Protein AF-A0A536NNI4-F1 (afdb_monomer_lite)

Foldseek 3Di:
DDLVVQLVVLLVVLLVQLLVCVVVVNNLSLLQSLLVLLQRRQDLVSSLVSLLVSLLNSQVVVVVVCCVPPNQQVVLQVVCVVVVNHPCSVPVSVVSSVVSSVSSNNSSNNNNVVVVVVVVVVVVVVVVVVVVVVVVVVPVVVPPD

pLDDT: mean 89.31, std 10.22, range [48.97, 98.0]

Radius of gyration: 24.1 Å; chains: 1; bounding box: 51×25×88 Å

Sequence (145 aa):
MSARRRFALVLVAGILVSLAGMFLGLWWVTFATGVAIGLALPKTWTALVAGAISGLVAWSEPLIEANAQYGLGPTSLSIAAIMGVNGAALIPIALTVVVGVLLGLAGSWLGAAIRGVALDSRRSGSVEKLGDQRLEVKDPVLTQR

Structure (mmCIF, N/CA/C/O backbone):
data_AF-A0A536NNI4-F1
#
_entry.id   AF-A0A536NNI4-F1
#
loop_
_atom_site.group_PDB
_atom_site.id
_atom_site.type_symbol
_atom_site.label_atom_id
_atom_site.label_alt_id
_atom_site.label_comp_id
_atom_site.label_asym_id
_atom_site.label_entity_id
_atom_site.label_seq_id
_atom_site.pdbx_PDB_ins_code
_atom_site.Cartn_x
_atom_site.Cartn_y
_atom_site.Cartn_z
_atom_site.occupancy
_atom_site.B_iso_or_equiv
_atom_site.auth_seq_id
_atom_site.auth_comp_id
_atom_site.auth_asym_id
_atom_site.auth_atom_id
_atom_site.pdbx_PDB_model_num
ATOM 1 N N . MET A 1 1 ? -20.745 -10.049 7.654 1.00 72.50 1 MET A N 1
ATOM 2 C CA . MET A 1 1 ? -19.872 -10.237 6.466 1.00 72.50 1 MET A CA 1
ATOM 3 C C . MET A 1 1 ? -18.630 -11.015 6.893 1.00 72.50 1 MET A C 1
ATOM 5 O O . MET A 1 1 ? -18.104 -10.704 7.953 1.00 72.50 1 MET A O 1
ATOM 9 N N . SER A 1 2 ? -18.179 -12.030 6.147 1.00 88.88 2 SER A N 1
ATOM 10 C CA . SER A 1 2 ? -17.010 -12.834 6.553 1.00 88.88 2 SER A CA 1
ATOM 11 C C . SER A 1 2 ? -15.706 -12.022 6.488 1.00 88.88 2 SER A C 1
ATOM 13 O O . SER A 1 2 ? -15.569 -11.121 5.657 1.00 88.88 2 SER A O 1
ATOM 15 N N . ALA A 1 3 ? -14.732 -12.340 7.349 1.00 87.75 3 ALA A N 1
ATOM 16 C CA . ALA A 1 3 ? -13.456 -11.617 7.416 1.00 87.75 3 ALA A CA 1
ATOM 17 C C . ALA A 1 3 ? -12.692 -11.632 6.078 1.00 87.75 3 ALA A C 1
ATOM 19 O O . ALA A 1 3 ? -12.153 -10.608 5.666 1.00 87.75 3 ALA A O 1
ATOM 20 N N . ARG A 1 4 ? -12.721 -12.766 5.361 1.00 91.69 4 ARG A N 1
ATOM 21 C CA . ARG A 1 4 ? -12.127 -12.904 4.020 1.00 91.69 4 ARG A CA 1
ATOM 22 C C . ARG A 1 4 ? -12.800 -11.992 2.996 1.00 91.69 4 ARG A C 1
ATOM 24 O O . ARG A 1 4 ? -12.113 -11.304 2.252 1.00 91.69 4 ARG A O 1
ATOM 31 N N . ARG A 1 5 ? -14.138 -11.928 2.998 1.00 93.44 5 ARG A N 1
ATOM 32 C CA . ARG A 1 5 ? -14.890 -11.051 2.089 1.00 93.44 5 ARG A CA 1
ATOM 33 C C . ARG A 1 5 ? -14.601 -9.5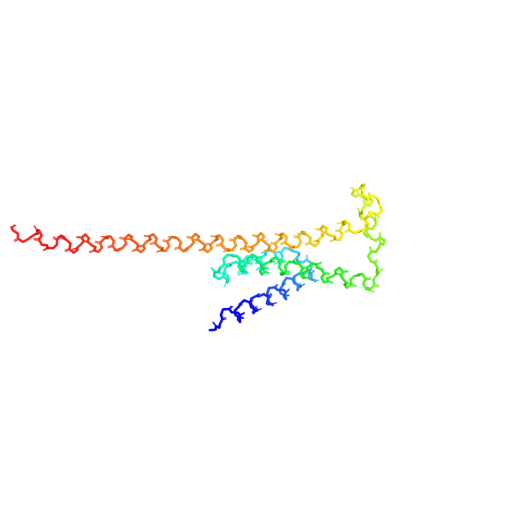77 2.370 1.00 93.44 5 ARG A C 1
ATOM 35 O O . ARG A 1 5 ? -14.453 -8.806 1.434 1.00 93.44 5 ARG A O 1
ATOM 42 N N . ARG A 1 6 ? -14.474 -9.186 3.645 1.00 93.00 6 ARG A N 1
ATOM 43 C CA . ARG A 1 6 ? -14.088 -7.814 4.023 1.00 93.00 6 ARG A CA 1
ATOM 44 C C . ARG A 1 6 ? -12.687 -7.467 3.545 1.00 93.00 6 ARG A C 1
ATOM 46 O O . ARG A 1 6 ? -12.511 -6.402 2.972 1.00 93.00 6 ARG A O 1
ATOM 53 N N . PHE A 1 7 ? -11.728 -8.365 3.754 1.00 94.06 7 PHE A N 1
ATOM 54 C CA . PHE A 1 7 ? -10.369 -8.187 3.257 1.00 94.06 7 PHE A CA 1
ATOM 55 C C . PHE A 1 7 ? -10.347 -7.988 1.739 1.00 94.06 7 PHE A C 1
ATOM 57 O O . PHE A 1 7 ? -9.815 -6.987 1.276 1.00 94.06 7 PHE A O 1
ATOM 64 N N . ALA A 1 8 ? -10.989 -8.885 0.986 1.00 95.69 8 ALA A N 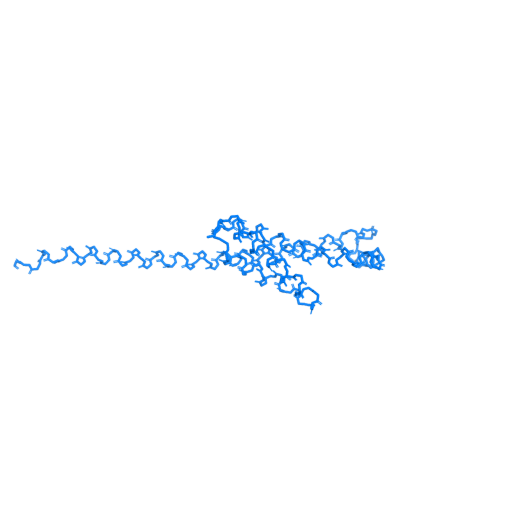1
ATOM 65 C CA . ALA A 1 8 ? -11.035 -8.805 -0.470 1.00 95.69 8 ALA A CA 1
ATOM 66 C C . ALA A 1 8 ? -11.670 -7.495 -0.961 1.00 95.69 8 ALA A C 1
ATOM 68 O O . ALA A 1 8 ? -11.106 -6.832 -1.821 1.00 95.69 8 ALA A O 1
ATOM 69 N N . LEU A 1 9 ? -12.803 -7.086 -0.380 1.00 96.50 9 LEU A N 1
ATOM 70 C CA . LEU A 1 9 ? -13.474 -5.843 -0.770 1.00 96.50 9 LEU A CA 1
ATOM 71 C C . LEU A 1 9 ? -12.624 -4.604 -0.480 1.00 96.50 9 LEU A C 1
ATOM 73 O O . LEU A 1 9 ? -12.521 -3.734 -1.335 1.00 96.50 9 LEU A O 1
ATOM 77 N N . VAL A 1 10 ? -11.997 -4.532 0.698 1.00 96.06 10 VAL A N 1
ATOM 78 C CA . VAL A 1 10 ? -11.120 -3.406 1.053 1.00 96.06 10 VAL A CA 1
ATOM 79 C C . VAL A 1 10 ? -9.882 -3.374 0.160 1.00 96.06 10 VAL A C 1
ATOM 81 O O . VAL A 1 10 ? -9.486 -2.300 -0.277 1.00 96.06 10 VAL A O 1
ATOM 84 N N . LEU A 1 11 ? -9.293 -4.535 -0.141 1.00 96.44 11 LEU A N 1
ATOM 85 C CA . LEU A 1 11 ? -8.138 -4.633 -1.027 1.00 96.44 11 LEU A CA 1
ATOM 86 C C . LEU A 1 11 ? -8.482 -4.172 -2.447 1.00 96.44 11 LEU A C 1
ATOM 88 O O . LEU A 1 11 ? -7.791 -3.313 -2.980 1.00 96.44 11 LEU A O 1
ATOM 92 N N . VAL A 1 12 ? -9.558 -4.700 -3.037 1.00 97.50 12 VAL A N 1
ATOM 93 C CA . VAL A 1 12 ? -9.978 -4.331 -4.398 1.00 97.50 12 VAL A CA 1
ATOM 94 C C . VAL A 1 12 ? -10.347 -2.852 -4.465 1.00 97.50 12 VAL A C 1
ATOM 96 O O . VAL A 1 12 ? -9.860 -2.151 -5.345 1.00 97.50 12 VAL A O 1
ATOM 99 N N . ALA A 1 13 ? -11.142 -2.349 -3.516 1.00 97.12 13 ALA A N 1
ATOM 100 C CA . ALA A 1 13 ? -11.473 -0.927 -3.464 1.00 97.12 13 ALA A CA 1
ATOM 101 C C . ALA A 1 13 ? -10.213 -0.061 -3.323 1.00 97.12 13 ALA A C 1
ATOM 103 O O . ALA A 1 13 ? -10.079 0.943 -4.014 1.00 97.12 13 ALA A O 1
ATOM 104 N N . GLY A 1 14 ? -9.268 -0.476 -2.476 1.00 95.44 14 GLY A N 1
ATOM 105 C CA . GLY A 1 14 ? -7.997 0.215 -2.311 1.00 95.44 14 GLY A CA 1
ATOM 106 C C . GLY A 1 14 ? -7.165 0.246 -3.593 1.00 95.44 14 GLY A C 1
ATOM 107 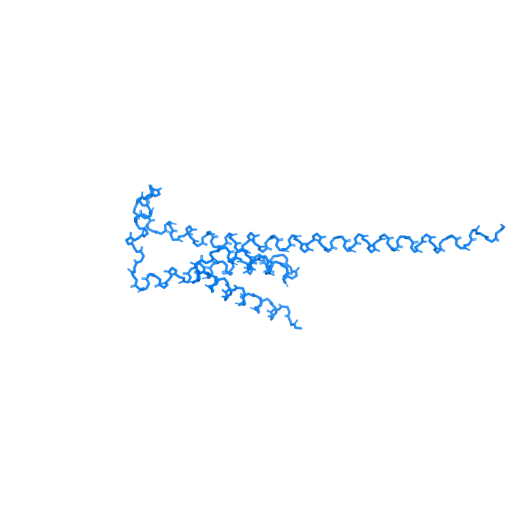O O . GLY A 1 14 ? -6.664 1.298 -3.963 1.00 95.44 14 GLY A O 1
ATOM 108 N N . ILE A 1 15 ? -7.054 -0.878 -4.303 1.00 96.75 15 ILE A N 1
ATOM 109 C CA . ILE A 1 15 ? -6.352 -0.938 -5.593 1.00 96.75 15 ILE A CA 1
ATOM 110 C C . ILE A 1 15 ? -6.996 0.028 -6.593 1.00 96.75 15 ILE A C 1
ATOM 112 O O . ILE A 1 15 ? -6.293 0.828 -7.202 1.00 96.75 15 ILE A O 1
ATOM 116 N N . LEU A 1 16 ? -8.325 -0.005 -6.726 1.00 97.06 16 LEU A N 1
ATOM 117 C CA . LEU A 1 16 ? -9.051 0.836 -7.681 1.00 97.06 16 LEU A CA 1
ATOM 118 C C . LEU A 1 16 ? -8.891 2.332 -7.383 1.00 97.06 16 LEU A C 1
ATOM 120 O O . LEU A 1 16 ? -8.661 3.113 -8.302 1.00 97.06 16 LEU A O 1
ATOM 124 N N . VAL A 1 17 ? -8.977 2.733 -6.111 1.00 97.06 17 VAL A N 1
ATOM 125 C CA . VAL A 1 17 ? -8.798 4.138 -5.710 1.00 97.06 17 VAL A CA 1
ATOM 126 C C . VAL A 1 17 ? -7.357 4.594 -5.941 1.00 97.06 17 VAL A C 1
ATOM 128 O O . VAL A 1 17 ? -7.149 5.675 -6.492 1.00 97.06 17 VAL A O 1
ATOM 131 N N . SER A 1 18 ? -6.363 3.776 -5.577 1.00 94.62 18 SER A N 1
ATOM 132 C CA . SER A 1 18 ? -4.950 4.089 -5.820 1.00 94.62 18 SER A CA 1
ATOM 133 C C . SER A 1 18 ? -4.642 4.209 -7.316 1.00 94.62 18 SER A C 1
ATOM 135 O O . SER A 1 18 ? -3.993 5.170 -7.721 1.00 94.62 18 SER A O 1
ATOM 137 N N . LEU A 1 19 ? -5.144 3.282 -8.141 1.00 94.50 19 LEU A N 1
ATOM 138 C CA . LEU A 1 19 ? -5.001 3.324 -9.600 1.00 94.50 19 LEU A CA 1
ATOM 139 C C . LEU A 1 19 ? -5.627 4.590 -10.185 1.00 94.50 19 LEU A C 1
ATOM 141 O O . LEU A 1 19 ? -4.961 5.318 -10.915 1.00 94.50 19 LEU A O 1
ATOM 145 N N . ALA A 1 20 ? -6.879 4.889 -9.828 1.00 94.69 20 ALA A N 1
ATOM 146 C CA . ALA A 1 20 ? -7.560 6.095 -10.292 1.00 94.69 20 ALA A CA 1
ATOM 147 C C . ALA A 1 20 ? -6.780 7.363 -9.909 1.00 94.69 20 ALA A C 1
ATOM 149 O O . ALA A 1 20 ? -6.597 8.249 -10.739 1.00 94.69 20 ALA A O 1
ATOM 150 N N . GLY A 1 21 ? -6.262 7.428 -8.678 1.00 93.44 21 GLY A N 1
ATOM 151 C CA . GLY A 1 21 ? -5.390 8.515 -8.241 1.00 93.44 21 GLY A CA 1
ATOM 152 C C . GLY A 1 21 ? -4.135 8.649 -9.104 1.00 93.44 21 GLY A C 1
ATOM 153 O O . GLY A 1 21 ? -3.782 9.760 -9.491 1.00 93.44 21 GLY A O 1
ATOM 154 N N . MET A 1 22 ? -3.501 7.532 -9.466 1.00 92.31 22 MET A N 1
ATOM 155 C CA . MET A 1 22 ? -2.297 7.525 -10.298 1.00 92.31 22 MET A CA 1
ATOM 156 C C . MET A 1 22 ? -2.560 8.064 -11.712 1.00 92.31 22 MET A C 1
ATOM 158 O O . MET A 1 22 ? -1.817 8.927 -12.177 1.00 92.31 22 MET A O 1
ATOM 162 N N . PHE A 1 23 ? -3.654 7.646 -12.358 1.00 89.56 23 PHE A N 1
ATOM 163 C CA . PHE A 1 23 ? -4.053 8.162 -13.677 1.00 89.56 23 PHE A CA 1
ATOM 164 C C . PHE A 1 23 ? -4.453 9.646 -13.655 1.00 89.56 23 PHE A C 1
ATOM 166 O O . PHE A 1 23 ? -4.319 10.336 -14.662 1.00 89.56 23 PHE A O 1
ATOM 173 N N . LEU A 1 24 ? -4.894 10.163 -12.506 1.00 92.19 24 LEU A N 1
ATOM 174 C CA . LEU A 1 24 ? -5.167 11.590 -12.296 1.00 92.19 24 LEU A CA 1
ATOM 175 C C . LEU A 1 24 ? -3.912 12.402 -11.916 1.00 92.19 24 LEU A C 1
ATOM 177 O O . LEU A 1 24 ? -4.014 13.600 -11.662 1.00 92.19 24 LEU A O 1
ATOM 181 N N . GLY A 1 25 ? -2.734 11.772 -11.830 1.00 90.25 25 GLY A N 1
ATOM 182 C CA . GLY A 1 25 ? -1.486 12.411 -11.390 1.00 90.25 25 GLY A CA 1
ATOM 183 C C . GLY A 1 25 ? -1.395 12.648 -9.875 1.00 90.25 25 GLY A C 1
ATOM 184 O O . GLY A 1 25 ? -0.453 13.272 -9.385 1.00 90.25 25 GLY A O 1
ATOM 185 N N . LEU A 1 26 ? -2.351 12.132 -9.100 1.00 94.31 26 LEU A N 1
ATOM 186 C CA . LEU A 1 26 ? -2.423 12.255 -7.645 1.00 94.31 26 LEU A CA 1
ATOM 187 C C . LEU A 1 26 ? -1.681 11.096 -6.964 1.00 94.31 26 LEU A C 1
ATOM 189 O O . LEU A 1 26 ? -2.271 10.260 -6.280 1.00 94.31 26 LEU A O 1
ATOM 193 N N . TRP A 1 27 ? -0.360 11.057 -7.119 1.00 91.50 27 TRP A N 1
ATOM 194 C CA . TRP A 1 27 ? 0.503 9.992 -6.584 1.00 91.50 27 TRP A CA 1
ATOM 195 C C . TRP A 1 27 ? 0.335 9.742 -5.067 1.00 91.50 27 TRP A C 1
ATOM 197 O O . TRP A 1 27 ? 0.404 8.599 -4.603 1.00 91.50 27 TRP A O 1
ATOM 207 N N . TRP A 1 28 ? 0.028 10.790 -4.291 1.00 93.94 28 TRP A N 1
ATOM 208 C CA . TRP A 1 28 ? -0.212 10.721 -2.842 1.00 93.94 28 TRP A CA 1
ATOM 209 C C . TRP A 1 28 ? -1.476 9.930 -2.454 1.00 93.94 28 TRP A C 1
ATOM 211 O O . TRP A 1 28 ? -1.601 9.497 -1.307 1.00 93.94 28 TRP A O 1
ATOM 221 N N . VAL A 1 29 ? -2.406 9.686 -3.385 1.00 95.94 29 VAL A N 1
ATOM 222 C CA . VAL A 1 29 ? -3.652 8.942 -3.118 1.00 95.94 29 VAL A CA 1
ATOM 223 C C . VAL A 1 29 ? -3.366 7.516 -2.655 1.00 95.94 29 VAL A C 1
ATOM 225 O O . VAL A 1 29 ? -4.105 6.988 -1.825 1.00 95.94 29 VAL A O 1
ATOM 228 N N . THR A 1 30 ? -2.259 6.913 -3.092 1.00 95.38 30 THR A N 1
ATOM 229 C CA . THR A 1 30 ? -1.827 5.584 -2.621 1.00 95.38 30 THR A CA 1
ATOM 230 C C . THR A 1 30 ? -1.610 5.573 -1.103 1.00 95.38 30 THR A C 1
ATOM 232 O O . THR A 1 30 ? -2.025 4.642 -0.412 1.00 95.38 30 THR A O 1
ATOM 235 N N . PHE A 1 31 ? -1.025 6.644 -0.558 1.00 97.00 31 PHE A N 1
ATOM 236 C CA . PHE A 1 31 ? -0.827 6.802 0.881 1.00 97.00 31 PHE A CA 1
ATOM 237 C C . PHE A 1 31 ? -2.159 6.989 1.616 1.00 97.00 31 PHE A C 1
ATOM 239 O O . PHE A 1 31 ? -2.437 6.266 2.573 1.00 97.00 31 PHE A O 1
ATOM 246 N N . ALA A 1 32 ? -3.013 7.907 1.147 1.00 97.44 32 ALA A N 1
ATOM 247 C CA . ALA A 1 32 ? -4.331 8.153 1.744 1.00 97.44 32 ALA A CA 1
ATOM 248 C C . ALA A 1 32 ? -5.209 6.889 1.742 1.00 97.44 32 ALA A C 1
ATOM 250 O O . ALA A 1 32 ? -5.876 6.566 2.728 1.00 97.44 32 ALA A O 1
ATOM 251 N N . THR A 1 33 ? -5.138 6.119 0.660 1.00 96.81 33 THR A N 1
ATOM 252 C CA . THR A 1 33 ? -5.801 4.822 0.537 1.00 96.81 33 THR A CA 1
ATOM 253 C C . THR A 1 33 ? -5.223 3.809 1.519 1.00 96.81 33 THR A C 1
ATOM 255 O O . THR A 1 33 ? -5.980 3.110 2.191 1.00 96.81 33 THR A O 1
ATOM 258 N N . GLY A 1 34 ? -3.897 3.776 1.684 1.00 96.62 34 GLY A N 1
ATOM 259 C CA . GLY A 1 34 ? -3.237 3.026 2.749 1.00 96.62 34 GLY A CA 1
ATOM 260 C C . GLY A 1 34 ? -3.830 3.351 4.123 1.00 96.62 34 GLY A C 1
ATOM 261 O O . GLY A 1 34 ? -4.243 2.436 4.832 1.00 96.62 34 GLY A O 1
ATOM 262 N N . VAL A 1 35 ? -3.962 4.634 4.479 1.00 97.94 35 VAL A N 1
ATOM 263 C CA . VAL A 1 35 ? -4.571 5.069 5.755 1.00 97.94 35 VAL A CA 1
ATOM 264 C C . VAL A 1 35 ? -5.987 4.518 5.912 1.00 97.94 35 VAL A C 1
ATOM 266 O O . VAL A 1 35 ? -6.309 3.932 6.951 1.00 97.94 35 VAL A O 1
ATOM 269 N N . ALA A 1 36 ? -6.815 4.626 4.872 1.00 97.62 36 ALA A N 1
ATOM 270 C CA . ALA A 1 36 ? -8.172 4.088 4.884 1.00 97.62 36 ALA A CA 1
ATOM 271 C C . ALA A 1 36 ? -8.192 2.560 5.096 1.00 97.62 36 ALA A C 1
ATOM 273 O O . ALA A 1 36 ? -8.971 2.062 5.913 1.00 97.62 36 ALA A O 1
ATOM 274 N N . ILE A 1 37 ? -7.298 1.813 4.437 1.00 96.94 37 ILE A N 1
ATOM 275 C CA . ILE A 1 37 ? -7.121 0.362 4.633 1.00 96.94 37 ILE A CA 1
ATOM 276 C C . ILE A 1 37 ? -6.726 0.054 6.090 1.00 96.94 37 ILE A C 1
ATOM 278 O O . ILE A 1 37 ? -7.309 -0.841 6.714 1.00 96.94 37 ILE A O 1
ATOM 282 N N . GLY A 1 38 ? -5.776 0.817 6.641 1.00 95.00 38 GLY A N 1
ATOM 283 C CA . GLY A 1 38 ? -5.307 0.742 8.030 1.00 95.00 38 GLY A CA 1
ATOM 284 C C . GLY A 1 38 ? -6.440 0.841 9.048 1.00 95.00 38 GLY A C 1
ATOM 285 O O . GLY A 1 38 ? -6.563 0.007 9.950 1.00 95.00 38 GLY A O 1
ATOM 286 N N . LEU A 1 39 ? -7.325 1.818 8.849 1.00 96.50 39 LEU A N 1
ATOM 287 C CA . LEU A 1 39 ? -8.509 2.023 9.680 1.00 96.50 39 LEU A CA 1
ATOM 288 C C . LEU A 1 39 ? -9.536 0.894 9.490 1.00 96.50 39 LEU A C 1
ATOM 290 O O . LEU A 1 39 ? -10.085 0.375 10.469 1.00 96.50 39 LEU A O 1
ATOM 294 N N . ALA A 1 40 ? -9.762 0.469 8.244 1.00 95.62 40 ALA A N 1
ATOM 295 C CA . ALA A 1 40 ? -10.830 -0.454 7.873 1.00 95.62 40 ALA A CA 1
ATOM 296 C C . ALA A 1 40 ? -10.580 -1.924 8.253 1.00 95.62 40 ALA A C 1
ATOM 298 O O . ALA A 1 40 ? -11.555 -2.654 8.461 1.00 95.62 40 ALA A O 1
ATOM 299 N N . LEU A 1 41 ? -9.328 -2.396 8.328 1.00 94.50 41 LEU A N 1
ATOM 300 C CA . LEU A 1 41 ? -9.013 -3.817 8.558 1.00 94.50 41 LEU A CA 1
ATOM 301 C C . LEU A 1 41 ? -8.541 -4.114 9.985 1.00 94.50 41 LEU A C 1
ATOM 303 O O . LEU A 1 41 ? -7.458 -3.668 10.354 1.00 94.50 41 LEU A O 1
ATOM 307 N N . PRO A 1 42 ? -9.270 -4.930 10.773 1.00 89.56 42 PRO A N 1
ATOM 308 C CA . PRO A 1 42 ? -9.104 -5.023 12.228 1.00 89.56 42 PRO A CA 1
ATOM 309 C C . PRO A 1 42 ? -7.740 -5.550 12.687 1.00 89.56 42 PRO A C 1
ATOM 311 O O . PRO A 1 42 ? -7.298 -5.216 13.780 1.00 89.56 42 PRO A O 1
ATOM 314 N N . LYS A 1 43 ? -7.061 -6.363 11.870 1.00 92.50 43 LYS A N 1
ATOM 315 C CA . LYS A 1 43 ? -5.719 -6.870 12.175 1.00 92.50 43 LYS A CA 1
ATOM 316 C C . LYS A 1 43 ? -4.670 -6.026 11.455 1.00 92.50 43 LYS A C 1
ATOM 318 O O . LYS A 1 43 ? -4.691 -5.955 10.226 1.00 92.50 43 LYS A O 1
ATOM 323 N N . THR A 1 44 ? -3.722 -5.465 12.207 1.00 92.31 44 THR A N 1
ATOM 324 C CA . THR A 1 44 ? -2.630 -4.627 11.678 1.00 92.31 44 THR A CA 1
ATOM 325 C C . THR A 1 44 ? -1.867 -5.327 10.559 1.00 92.31 44 THR A C 1
ATOM 327 O O . THR A 1 44 ? -1.722 -4.762 9.484 1.00 92.31 44 THR A O 1
ATOM 330 N N . TRP A 1 45 ? -1.492 -6.596 10.749 1.00 93.75 45 TRP A N 1
ATOM 331 C CA . TRP A 1 45 ? -0.799 -7.373 9.716 1.00 93.75 45 TRP A CA 1
ATOM 332 C C . TRP A 1 45 ? -1.572 -7.439 8.391 1.00 93.75 45 TRP A C 1
ATOM 334 O O . TRP A 1 45 ? -1.018 -7.167 7.333 1.00 93.75 45 TRP A O 1
ATOM 344 N N . THR A 1 46 ? -2.879 -7.730 8.433 1.00 94.56 46 THR A N 1
ATOM 345 C CA . THR A 1 46 ? -3.693 -7.776 7.205 1.00 94.56 46 THR A CA 1
ATOM 346 C C . THR A 1 46 ? -3.833 -6.407 6.548 1.00 94.56 46 THR A C 1
ATOM 348 O O . THR A 1 46 ? -3.920 -6.334 5.329 1.00 94.56 46 THR A O 1
ATOM 351 N N . ALA A 1 47 ? -3.836 -5.331 7.339 1.00 94.62 47 ALA A N 1
ATOM 352 C CA . ALA A 1 47 ? -3.884 -3.976 6.813 1.00 94.62 47 ALA A CA 1
ATOM 353 C C . ALA A 1 47 ? -2.586 -3.602 6.091 1.00 94.62 47 ALA A C 1
ATOM 355 O O . ALA A 1 47 ? -2.651 -3.091 4.978 1.00 94.62 47 ALA A O 1
ATOM 356 N N . LEU A 1 48 ? -1.433 -3.933 6.683 1.00 96.38 48 LEU A N 1
ATOM 357 C CA . LEU A 1 48 ? -0.119 -3.729 6.071 1.00 96.38 48 LEU A CA 1
ATOM 358 C C . LEU A 1 48 ? 0.014 -4.505 4.759 1.00 96.38 48 LEU A C 1
ATOM 360 O O . LEU A 1 48 ? 0.391 -3.931 3.744 1.00 96.38 48 LEU A O 1
ATOM 364 N N . VAL A 1 49 ? -0.364 -5.788 4.755 1.00 96.88 49 VAL A N 1
ATOM 365 C CA . VAL A 1 49 ? -0.337 -6.620 3.540 1.00 96.88 49 VAL A CA 1
ATOM 366 C C . VAL A 1 49 ? -1.248 -6.039 2.457 1.00 96.88 49 VAL A C 1
ATOM 368 O O . VAL A 1 49 ? -0.835 -5.926 1.308 1.00 96.88 49 VAL A O 1
ATOM 371 N N . ALA A 1 50 ? -2.470 -5.625 2.806 1.00 96.12 50 ALA A N 1
ATOM 372 C CA . ALA A 1 50 ? -3.382 -5.022 1.838 1.00 96.12 50 ALA A CA 1
ATOM 373 C C . ALA A 1 50 ? -2.865 -3.675 1.301 1.00 96.12 50 ALA A C 1
ATOM 375 O O . ALA A 1 50 ? -2.971 -3.420 0.104 1.00 96.12 50 ALA A O 1
ATOM 376 N N . GLY A 1 51 ? -2.277 -2.838 2.161 1.00 95.69 51 GLY A N 1
ATOM 377 C CA . GLY A 1 51 ? -1.646 -1.580 1.761 1.00 95.69 51 GLY A CA 1
ATOM 378 C C . GLY A 1 51 ? -0.457 -1.800 0.824 1.00 95.69 51 GLY A C 1
ATOM 379 O O . GLY A 1 51 ? -0.373 -1.143 -0.210 1.00 95.69 51 GLY A O 1
ATOM 380 N N . ALA A 1 52 ? 0.409 -2.769 1.134 1.00 97.38 52 ALA A N 1
ATOM 381 C CA . ALA A 1 52 ? 1.550 -3.140 0.299 1.00 97.38 52 ALA A CA 1
ATOM 382 C C . ALA A 1 52 ? 1.118 -3.637 -1.087 1.00 97.38 52 ALA A C 1
ATOM 384 O O . ALA A 1 52 ? 1.651 -3.175 -2.089 1.00 97.38 52 ALA A O 1
ATOM 385 N N . ILE A 1 53 ? 0.130 -4.541 -1.152 1.00 97.62 53 ILE A N 1
ATOM 386 C CA . ILE A 1 53 ? -0.397 -5.058 -2.425 1.00 97.62 53 ILE A CA 1
ATOM 387 C C . ILE A 1 53 ? -1.060 -3.935 -3.228 1.00 97.62 53 ILE A C 1
ATOM 389 O O . ILE A 1 53 ? -0.845 -3.846 -4.432 1.00 97.62 53 ILE A O 1
ATOM 393 N N . SER A 1 54 ? -1.832 -3.059 -2.575 1.00 96.44 54 SER A N 1
ATOM 394 C CA . SER A 1 54 ? -2.445 -1.902 -3.238 1.00 96.44 54 SER A CA 1
ATOM 395 C C . SER A 1 54 ? -1.392 -0.992 -3.873 1.00 96.44 54 SER A C 1
ATOM 397 O O . SER A 1 54 ? -1.497 -0.668 -5.053 1.00 96.44 54 SER A O 1
ATOM 399 N N . GLY A 1 55 ? -0.337 -0.651 -3.123 1.00 95.69 55 GLY A N 1
ATOM 400 C CA . GLY A 1 55 ? 0.783 0.143 -3.627 1.00 95.69 55 GLY A CA 1
ATOM 401 C C . GLY A 1 55 ? 1.557 -0.547 -4.750 1.00 95.69 55 GLY A C 1
ATOM 402 O O . GLY A 1 55 ? 1.868 0.094 -5.747 1.00 95.69 55 GLY A O 1
ATOM 403 N N . LEU A 1 56 ? 1.804 -1.856 -4.624 1.00 97.25 56 LEU A N 1
ATOM 404 C CA . LEU A 1 56 ? 2.466 -2.662 -5.651 1.00 97.25 56 LEU A CA 1
ATOM 405 C C . LEU A 1 56 ? 1.705 -2.597 -6.976 1.00 97.25 56 LEU A C 1
ATOM 407 O O . LEU A 1 56 ? 2.276 -2.197 -7.984 1.00 97.25 56 LEU A O 1
ATOM 411 N N . VAL A 1 57 ? 0.419 -2.956 -6.953 1.00 96.62 57 VAL A N 1
ATOM 412 C CA . VAL A 1 57 ? -0.416 -3.049 -8.157 1.00 96.62 57 VAL A CA 1
ATOM 413 C C . VAL A 1 57 ? -0.614 -1.676 -8.791 1.00 96.62 57 VAL A C 1
ATOM 415 O O . VAL A 1 57 ? -0.434 -1.521 -9.996 1.00 96.62 57 VAL A O 1
ATOM 418 N N . ALA A 1 58 ? -0.940 -0.662 -7.985 1.00 95.00 58 ALA A N 1
ATOM 419 C CA . ALA A 1 58 ? -1.226 0.672 -8.500 1.00 95.00 58 ALA A CA 1
ATOM 420 C C . ALA A 1 58 ? -0.015 1.345 -9.159 1.00 95.00 58 ALA A C 1
ATOM 422 O O . ALA A 1 58 ? -0.191 2.150 -10.070 1.00 95.00 58 ALA A O 1
ATOM 423 N N . TRP A 1 59 ? 1.203 1.016 -8.717 1.00 95.44 59 TRP A N 1
ATOM 424 C CA . TRP A 1 59 ? 2.432 1.580 -9.277 1.00 95.44 59 TRP A CA 1
ATOM 425 C C . TRP A 1 59 ? 3.062 0.699 -10.357 1.00 95.44 59 TRP A C 1
ATOM 427 O O . TRP A 1 59 ? 3.797 1.222 -11.190 1.00 95.44 59 TRP A O 1
ATOM 437 N N . SER A 1 6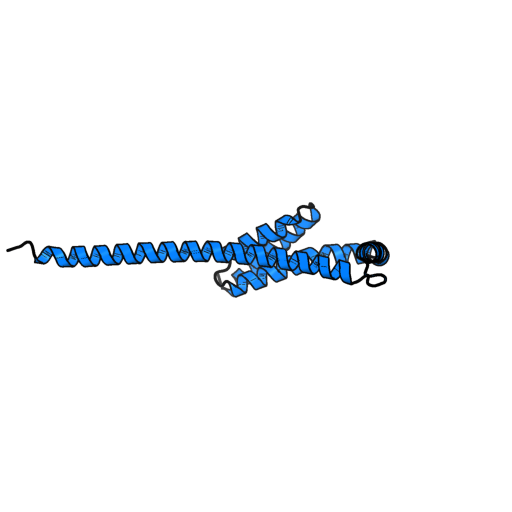0 ? 2.772 -0.607 -10.394 1.00 94.62 60 SER A N 1
ATOM 438 C CA . SER A 1 60 ? 3.221 -1.479 -11.484 1.00 94.62 60 SER A CA 1
ATOM 439 C C . SER A 1 60 ? 2.381 -1.324 -12.747 1.00 94.62 60 SER A C 1
ATOM 441 O O . SER A 1 60 ? 2.937 -1.363 -13.839 1.00 94.62 60 SER A O 1
ATOM 443 N N . GLU A 1 61 ? 1.064 -1.140 -12.620 1.00 93.38 61 GLU A N 1
ATOM 444 C CA . GLU A 1 61 ? 0.152 -1.139 -13.774 1.00 93.38 61 GLU A CA 1
ATOM 445 C C . GLU A 1 61 ? 0.506 -0.068 -14.823 1.00 93.38 61 GLU A C 1
ATOM 447 O O . GLU A 1 61 ? 0.709 -0.433 -15.983 1.00 93.38 61 GLU A O 1
ATOM 452 N N . PRO A 1 62 ? 0.718 1.216 -14.461 1.00 88.94 62 PRO A N 1
ATOM 453 C CA . PRO A 1 62 ? 1.061 2.236 -15.452 1.00 88.94 62 PRO A CA 1
ATOM 454 C C . PRO A 1 62 ? 2.432 1.996 -16.095 1.00 88.94 62 PRO A C 1
ATOM 456 O O . PRO A 1 62 ? 2.661 2.392 -17.234 1.00 88.94 62 PRO A O 1
ATOM 459 N N . LEU A 1 63 ? 3.357 1.335 -15.386 1.00 89.81 63 LEU A N 1
ATOM 460 C CA . LEU A 1 63 ? 4.662 0.958 -15.934 1.00 89.81 63 LEU A CA 1
ATOM 461 C C . LEU A 1 63 ? 4.522 -0.167 -16.964 1.00 89.81 63 LEU A C 1
ATOM 463 O O . LEU A 1 63 ? 5.171 -0.125 -18.007 1.00 89.81 63 LEU A O 1
ATOM 467 N N . ILE A 1 64 ? 3.668 -1.159 -16.699 1.00 91.38 64 ILE A N 1
ATOM 468 C CA . ILE A 1 64 ? 3.376 -2.241 -17.648 1.00 91.38 64 ILE A CA 1
ATOM 469 C C . ILE A 1 64 ? 2.733 -1.659 -18.910 1.00 91.38 64 ILE A C 1
ATOM 471 O O . ILE A 1 64 ? 3.179 -1.965 -20.017 1.00 91.38 64 ILE A O 1
ATOM 475 N N . GLU A 1 65 ? 1.747 -0.777 -18.745 1.00 89.00 65 GLU A N 1
ATOM 476 C CA . GLU A 1 65 ? 1.074 -0.102 -19.854 1.00 89.00 65 GLU A CA 1
ATOM 477 C C . GLU A 1 65 ? 2.049 0.756 -20.674 1.00 89.00 65 GLU A C 1
ATOM 479 O O . GLU A 1 65 ? 2.147 0.596 -21.892 1.00 89.00 65 GLU A O 1
ATOM 484 N N . ALA A 1 66 ? 2.840 1.610 -20.017 1.00 86.75 66 ALA A N 1
ATOM 485 C CA . ALA A 1 66 ? 3.832 2.445 -20.690 1.00 86.75 66 ALA A CA 1
ATOM 486 C C . ALA A 1 66 ? 4.906 1.613 -21.408 1.00 86.75 66 ALA A C 1
ATOM 488 O O . ALA A 1 66 ? 5.358 1.985 -22.493 1.00 86.75 66 ALA A O 1
ATOM 489 N N . ASN A 1 67 ? 5.297 0.464 -20.848 1.00 89.00 67 ASN A N 1
ATOM 490 C CA . ASN A 1 67 ? 6.226 -0.446 -21.506 1.00 89.00 67 ASN A CA 1
ATOM 491 C C . ASN A 1 67 ? 5.627 -1.079 -22.762 1.00 89.00 67 ASN A C 1
ATOM 493 O O . ASN A 1 67 ? 6.328 -1.200 -23.763 1.00 89.00 67 ASN A O 1
ATOM 497 N N . ALA A 1 68 ? 4.350 -1.460 -22.717 1.00 89.12 68 ALA A N 1
ATOM 498 C CA . ALA A 1 68 ? 3.652 -2.037 -23.859 1.00 89.12 68 ALA A CA 1
ATOM 499 C C . ALA A 1 68 ? 3.421 -1.016 -24.986 1.00 89.12 68 ALA A C 1
ATOM 501 O O . ALA A 1 68 ? 3.504 -1.379 -26.157 1.00 89.12 68 ALA A O 1
ATOM 502 N N . GLN A 1 69 ? 3.148 0.248 -24.645 1.00 87.75 69 GLN A N 1
ATOM 503 C CA . GLN A 1 69 ? 2.845 1.300 -25.622 1.00 87.75 69 GLN A CA 1
ATOM 504 C C . GLN A 1 69 ? 4.097 1.953 -26.219 1.00 87.75 69 GLN A C 1
ATOM 506 O O . GLN A 1 69 ? 4.160 2.165 -27.428 1.00 87.75 69 GLN A O 1
ATOM 511 N N . TYR A 1 70 ? 5.087 2.283 -25.385 1.00 83.19 70 TYR A N 1
ATOM 512 C CA . TYR A 1 70 ? 6.207 3.150 -25.778 1.00 83.19 70 TYR A CA 1
ATOM 513 C C . TYR A 1 70 ? 7.580 2.492 -25.627 1.00 83.19 70 TYR A C 1
ATOM 515 O O . TYR A 1 70 ? 8.559 2.995 -26.175 1.00 83.19 70 TYR A O 1
ATOM 523 N N . GLY A 1 71 ? 7.663 1.374 -24.900 1.00 81.81 71 GLY A N 1
ATOM 524 C CA . GLY A 1 71 ? 8.924 0.762 -24.493 1.00 81.81 71 GLY A CA 1
ATOM 525 C C . GLY A 1 71 ? 9.646 1.613 -23.445 1.00 81.81 71 GLY A C 1
ATOM 526 O O . GLY A 1 71 ? 10.173 2.683 -23.734 1.00 81.81 71 GLY A O 1
ATOM 527 N N . LEU A 1 72 ? 9.748 1.121 -22.207 1.00 79.69 72 LEU A N 1
ATOM 528 C CA . LEU A 1 72 ? 10.386 1.881 -21.120 1.00 79.69 72 LEU A CA 1
ATOM 529 C C . LEU A 1 72 ? 11.918 1.962 -21.234 1.00 79.69 72 LEU A C 1
ATOM 531 O O . LEU A 1 72 ? 12.548 2.701 -20.475 1.00 79.69 72 LEU A O 1
ATOM 535 N N . GLY A 1 73 ? 12.534 1.199 -22.142 1.00 81.00 73 GLY A N 1
ATOM 536 C CA . GLY A 1 73 ? 13.988 1.034 -22.247 1.00 81.00 73 GLY A CA 1
ATOM 537 C C . GLY A 1 73 ? 14.762 2.355 -22.345 1.00 81.00 73 GLY A C 1
ATOM 538 O O . GLY A 1 73 ? 15.601 2.608 -21.483 1.00 81.00 73 GLY A O 1
ATOM 539 N N . PRO A 1 74 ? 14.478 3.234 -23.322 1.00 84.12 74 PRO A N 1
ATOM 540 C CA . PRO A 1 74 ? 15.203 4.496 -23.468 1.00 84.12 74 PRO A CA 1
ATOM 541 C C . PRO A 1 74 ? 15.031 5.424 -22.259 1.00 84.12 74 PRO A C 1
ATOM 543 O O . PRO A 1 74 ? 16.019 5.906 -21.711 1.00 84.12 74 PRO A O 1
ATOM 546 N N . THR A 1 75 ? 13.797 5.616 -21.784 1.00 85.81 75 THR A N 1
ATOM 547 C CA . THR A 1 75 ? 13.498 6.493 -20.640 1.00 85.81 75 THR A CA 1
ATOM 548 C C . THR A 1 75 ? 14.160 6.002 -19.357 1.00 85.81 75 THR A C 1
ATOM 550 O O . THR A 1 75 ? 14.785 6.777 -18.635 1.00 85.81 75 THR A O 1
ATOM 553 N N . SER A 1 76 ? 14.063 4.704 -19.073 1.00 84.69 76 SER A N 1
ATOM 554 C CA . SER A 1 76 ? 14.674 4.112 -17.883 1.00 84.69 76 SER A CA 1
ATOM 555 C C . SER A 1 76 ? 16.202 4.112 -17.949 1.00 84.69 76 SER A C 1
ATOM 557 O O . SER A 1 76 ? 16.835 4.372 -16.931 1.00 84.69 76 SER A O 1
ATOM 559 N N . LEU A 1 77 ? 16.810 3.918 -19.125 1.00 87.06 77 LEU A N 1
ATOM 560 C CA . LEU A 1 77 ? 18.256 4.076 -19.314 1.00 87.06 77 LEU A CA 1
ATOM 561 C C . LEU A 1 77 ? 18.711 5.517 -19.081 1.00 87.06 77 LEU A C 1
ATOM 563 O O . LEU A 1 77 ? 19.729 5.724 -18.426 1.00 87.06 77 LEU A O 1
ATOM 567 N N . SER A 1 78 ? 17.956 6.510 -19.559 1.00 88.12 78 SER A N 1
ATOM 568 C CA . SER A 1 78 ? 18.255 7.917 -19.282 1.00 88.12 78 SER A CA 1
ATOM 569 C C . SER A 1 78 ? 18.190 8.224 -17.784 1.00 88.12 78 SER A C 1
ATOM 571 O O . SER A 1 78 ? 19.101 8.853 -17.252 1.00 88.12 78 SER A O 1
ATOM 573 N N . ILE A 1 79 ? 17.164 7.735 -17.078 1.00 89.50 79 ILE A N 1
ATOM 574 C CA . ILE A 1 79 ? 17.056 7.910 -15.621 1.00 89.50 79 ILE A CA 1
ATOM 575 C C . ILE A 1 79 ? 18.198 7.182 -14.900 1.00 89.50 79 ILE A C 1
ATOM 577 O O . ILE A 1 79 ? 18.813 7.747 -14.000 1.00 89.50 79 ILE A O 1
ATOM 581 N N . ALA A 1 80 ? 18.522 5.955 -15.312 1.00 89.44 80 ALA A N 1
ATOM 582 C CA . ALA A 1 80 ? 19.620 5.184 -14.739 1.00 89.44 80 ALA A CA 1
ATOM 583 C C . ALA A 1 80 ? 20.972 5.896 -14.925 1.00 89.44 80 ALA A C 1
ATOM 585 O O . ALA A 1 80 ? 21.779 5.931 -13.997 1.00 89.44 80 ALA A O 1
ATOM 586 N N . ALA A 1 81 ? 21.193 6.531 -16.080 1.00 89.38 81 ALA A N 1
ATOM 587 C CA . ALA A 1 81 ? 22.383 7.337 -16.337 1.00 89.38 81 ALA A CA 1
ATOM 588 C C . ALA A 1 81 ? 22.459 8.573 -15.427 1.00 89.38 81 ALA A C 1
ATOM 590 O O . ALA A 1 81 ? 23.514 8.847 -14.858 1.00 89.38 81 ALA A O 1
ATOM 591 N N . ILE A 1 82 ? 21.338 9.273 -15.216 1.00 91.25 82 ILE A N 1
ATOM 592 C CA . ILE A 1 82 ? 21.255 10.404 -14.272 1.00 91.25 82 ILE A CA 1
ATOM 593 C C . ILE A 1 82 ? 21.546 9.947 -12.835 1.00 91.25 82 ILE A C 1
ATOM 595 O O . ILE A 1 82 ? 22.221 10.648 -12.087 1.00 91.25 82 ILE A O 1
ATOM 599 N N . MET A 1 83 ? 21.080 8.756 -12.452 1.00 88.38 83 MET A N 1
ATOM 600 C CA . MET A 1 83 ? 21.358 8.146 -11.147 1.00 88.38 83 MET A CA 1
ATOM 601 C C . MET A 1 83 ? 22.799 7.616 -11.009 1.00 88.38 83 MET A C 1
ATOM 603 O O . MET A 1 83 ? 23.166 7.133 -9.940 1.00 88.38 83 MET A O 1
ATOM 607 N N . GLY A 1 84 ? 23.616 7.668 -12.069 1.00 90.75 84 GLY A N 1
ATOM 608 C CA . GLY A 1 84 ? 24.988 7.150 -12.082 1.00 90.75 84 GLY A CA 1
ATOM 609 C C . GLY A 1 84 ? 25.098 5.624 -12.196 1.00 90.75 84 GLY A C 1
ATOM 610 O O . GLY A 1 84 ? 26.199 5.081 -12.137 1.00 90.75 84 GLY A O 1
ATOM 611 N N . VAL A 1 85 ? 23.983 4.918 -12.399 1.00 87.19 85 VAL A N 1
ATOM 612 C CA . VAL A 1 85 ? 23.903 3.456 -12.563 1.00 87.19 85 VAL A CA 1
ATOM 613 C C . VAL A 1 85 ? 23.718 3.094 -14.039 1.00 87.19 85 VAL A C 1
ATOM 615 O O . VAL A 1 85 ? 22.709 2.527 -14.460 1.00 87.19 85 VAL A O 1
ATOM 618 N N . ASN A 1 86 ? 24.713 3.459 -14.849 1.00 81.38 86 ASN A N 1
ATOM 619 C CA . ASN A 1 86 ? 24.699 3.251 -16.299 1.00 81.38 86 ASN A CA 1
ATOM 620 C C . ASN A 1 86 ? 24.414 1.788 -16.682 1.00 81.38 86 ASN A C 1
ATOM 622 O O . ASN A 1 86 ? 24.965 0.854 -16.104 1.00 81.38 86 ASN A O 1
ATOM 626 N N . GLY A 1 87 ? 23.559 1.596 -17.691 1.00 77.06 87 GLY A N 1
ATOM 627 C CA . GLY A 1 87 ? 23.196 0.276 -18.221 1.00 77.06 87 GLY A CA 1
ATOM 628 C C . GLY A 1 87 ? 22.157 -0.497 -17.399 1.00 77.06 87 GLY A C 1
ATOM 629 O O . GLY A 1 87 ? 21.674 -1.529 -17.859 1.00 77.06 87 GLY A O 1
ATOM 630 N N . ALA A 1 88 ? 21.751 -0.001 -16.226 1.00 85.00 88 ALA A N 1
ATOM 631 C CA . ALA A 1 88 ? 20.822 -0.691 -15.334 1.00 85.00 88 ALA A CA 1
ATOM 632 C C . ALA A 1 88 ? 19.392 -0.115 -15.396 1.00 85.00 88 ALA A C 1
ATOM 634 O O . ALA A 1 88 ? 18.857 0.386 -14.407 1.00 85.00 88 ALA A O 1
ATOM 635 N N . ALA A 1 89 ? 18.744 -0.238 -16.559 1.00 82.62 89 ALA A N 1
ATOM 636 C CA . ALA A 1 89 ? 17.366 0.212 -16.823 1.00 82.62 89 ALA A CA 1
ATOM 637 C C . ALA A 1 89 ? 16.313 -0.291 -15.808 1.00 82.62 89 ALA A C 1
ATOM 639 O O . ALA A 1 89 ? 15.301 0.357 -15.556 1.00 82.62 89 ALA A O 1
ATOM 640 N N . LEU A 1 90 ? 16.556 -1.452 -15.196 1.00 87.88 90 LEU A N 1
ATOM 641 C CA . LEU A 1 90 ? 15.657 -2.059 -14.213 1.00 87.88 90 LEU A CA 1
ATOM 642 C C . LEU A 1 90 ? 15.652 -1.333 -12.861 1.00 87.88 90 LEU A C 1
ATOM 644 O O . LEU A 1 90 ? 14.653 -1.409 -12.149 1.00 87.88 90 LEU A O 1
ATOM 648 N N . ILE A 1 91 ? 16.732 -0.630 -12.499 1.00 90.25 91 ILE A N 1
ATOM 649 C CA . ILE A 1 91 ? 16.852 0.010 -11.180 1.00 90.25 91 ILE A CA 1
ATOM 650 C C . ILE A 1 91 ? 15.800 1.114 -10.994 1.00 90.25 91 ILE A C 1
ATOM 652 O O . ILE A 1 91 ? 15.064 1.042 -10.008 1.00 90.25 91 ILE A O 1
ATOM 656 N N . PRO A 1 92 ? 15.645 2.088 -11.914 1.00 89.75 92 PRO A N 1
ATOM 657 C CA . PRO A 1 92 ? 14.602 3.105 -11.790 1.00 89.75 92 PRO A CA 1
ATOM 658 C C . PRO A 1 92 ? 13.195 2.513 -11.687 1.00 89.75 92 PRO A C 1
ATOM 660 O O . PRO A 1 92 ? 12.420 2.930 -10.833 1.00 89.75 92 PRO A O 1
ATOM 663 N N . ILE A 1 93 ? 12.890 1.497 -12.502 1.00 91.38 93 ILE A N 1
ATOM 664 C CA . ILE A 1 93 ? 11.585 0.819 -12.511 1.00 91.38 93 ILE A CA 1
ATOM 665 C C . ILE A 1 93 ? 11.320 0.165 -11.150 1.00 91.38 93 ILE A C 1
ATOM 667 O O . ILE A 1 93 ? 10.266 0.374 -10.547 1.00 91.38 93 ILE A O 1
ATOM 671 N N . ALA A 1 94 ? 12.292 -0.594 -10.637 1.00 93.06 94 ALA A N 1
ATOM 672 C CA . ALA A 1 94 ? 12.183 -1.248 -9.340 1.00 93.06 94 ALA A CA 1
ATOM 673 C C . ALA A 1 94 ? 12.005 -0.227 -8.207 1.00 93.06 94 ALA A C 1
ATOM 675 O O . ALA A 1 94 ? 11.149 -0.416 -7.345 1.00 93.06 94 ALA A O 1
ATOM 676 N N . LEU A 1 95 ? 12.756 0.878 -8.228 1.00 93.81 95 LEU A N 1
ATOM 677 C CA . LEU A 1 95 ? 12.624 1.949 -7.241 1.00 93.81 95 LEU A CA 1
ATOM 678 C C . LEU A 1 95 ? 11.237 2.597 -7.278 1.00 93.81 95 LEU A C 1
ATOM 680 O O . LEU A 1 95 ? 10.654 2.815 -6.220 1.00 93.81 95 LEU A O 1
ATOM 684 N N . THR A 1 96 ? 10.673 2.847 -8.461 1.00 94.00 96 THR A N 1
ATOM 685 C CA . THR A 1 96 ? 9.307 3.377 -8.598 1.00 94.00 96 THR A CA 1
ATOM 686 C C . THR A 1 96 ? 8.279 2.452 -7.948 1.00 94.00 96 THR A C 1
ATOM 688 O O . THR A 1 96 ? 7.433 2.909 -7.180 1.00 94.00 96 THR A O 1
ATOM 691 N N . VAL A 1 97 ? 8.386 1.142 -8.180 1.00 95.94 97 VAL A N 1
ATOM 692 C CA . VAL A 1 97 ? 7.500 0.158 -7.542 1.00 95.94 97 VAL A CA 1
ATOM 693 C C . VAL A 1 97 ? 7.702 0.127 -6.023 1.00 95.94 97 VAL A C 1
ATOM 695 O O . VAL A 1 97 ? 6.727 0.124 -5.270 1.00 95.94 97 VAL A O 1
ATOM 698 N N . VAL A 1 98 ? 8.953 0.156 -5.555 1.00 97.31 98 VAL A N 1
ATOM 699 C CA . VAL A 1 98 ? 9.281 0.192 -4.121 1.00 97.31 98 VAL A CA 1
ATOM 700 C C . VAL A 1 98 ? 8.672 1.421 -3.448 1.00 97.31 98 VAL A C 1
ATOM 702 O O . VAL A 1 98 ? 8.083 1.287 -2.376 1.00 97.31 98 VAL A O 1
ATOM 705 N N . VAL A 1 99 ? 8.741 2.597 -4.078 1.00 96.56 99 VAL A N 1
ATOM 706 C CA . VAL A 1 99 ? 8.099 3.819 -3.569 1.00 96.56 99 VAL A CA 1
ATOM 707 C C . VAL A 1 99 ? 6.592 3.618 -3.408 1.00 96.56 99 VAL A C 1
ATOM 709 O O . VAL A 1 99 ? 6.053 3.932 -2.346 1.00 96.56 99 VAL A O 1
ATOM 712 N N . GLY A 1 100 ? 5.920 3.032 -4.402 1.00 96.75 100 GLY A N 1
ATOM 713 C CA . GLY A 1 100 ? 4.489 2.725 -4.328 1.00 96.75 100 GLY A CA 1
ATOM 714 C C . GLY A 1 100 ? 4.122 1.805 -3.165 1.00 96.75 100 GLY A C 1
ATOM 715 O O . GLY A 1 100 ? 3.212 2.099 -2.383 1.00 96.75 100 GLY A O 1
ATOM 716 N N . VAL A 1 101 ? 4.876 0.715 -3.001 1.00 97.62 101 VAL A N 1
ATOM 717 C CA . VAL A 1 101 ? 4.701 -0.242 -1.897 1.00 97.62 101 VAL A CA 1
ATOM 718 C C . VAL A 1 101 ? 4.909 0.433 -0.543 1.00 97.62 101 VAL A C 1
ATOM 720 O O . VAL A 1 101 ? 4.093 0.253 0.365 1.00 97.62 101 VAL A O 1
ATOM 723 N N . LEU A 1 102 ? 5.969 1.233 -0.402 1.00 97.81 102 LEU A N 1
ATOM 724 C CA . LEU A 1 102 ? 6.269 1.958 0.831 1.00 97.81 102 LEU A CA 1
ATOM 725 C C . LEU A 1 102 ? 5.194 2.995 1.163 1.00 97.81 102 LEU A C 1
ATOM 727 O O . LEU A 1 102 ? 4.829 3.110 2.330 1.00 97.81 102 LEU A O 1
ATOM 731 N N . LEU A 1 103 ? 4.632 3.694 0.173 1.00 97.00 103 LEU A N 1
ATOM 732 C CA . LEU A 1 103 ? 3.511 4.616 0.387 1.00 97.00 103 LEU A CA 1
ATOM 733 C C . LEU A 1 103 ? 2.284 3.889 0.952 1.00 97.00 103 LEU A C 1
ATOM 735 O O . LEU A 1 103 ? 1.700 4.330 1.946 1.00 97.00 103 LEU A O 1
ATOM 739 N N . GLY A 1 104 ? 1.903 2.761 0.344 1.00 97.00 104 GLY A N 1
ATOM 740 C 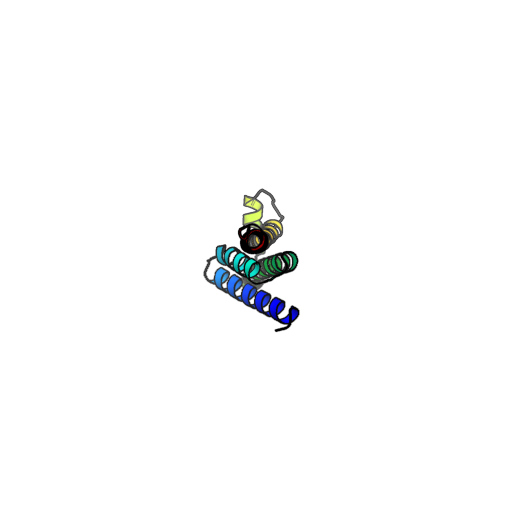CA . GLY A 1 104 ? 0.771 1.954 0.804 1.00 97.00 104 GLY A CA 1
ATOM 741 C C . GLY A 1 104 ? 0.995 1.356 2.198 1.00 97.00 104 GLY A C 1
ATOM 742 O O . GLY A 1 104 ? 0.094 1.369 3.047 1.00 97.00 104 GLY A O 1
ATOM 743 N N . LEU A 1 105 ? 2.214 0.883 2.476 1.00 97.31 105 LEU A N 1
ATOM 744 C CA . LEU A 1 105 ? 2.626 0.403 3.798 1.00 97.31 105 LEU A CA 1
ATOM 745 C C . LEU A 1 105 ? 2.587 1.513 4.847 1.00 97.31 105 LEU A C 1
ATOM 747 O O . LEU A 1 105 ? 1.975 1.330 5.895 1.00 97.31 105 LEU A O 1
ATOM 751 N N . ALA A 1 106 ? 3.196 2.664 4.569 1.00 97.62 106 ALA A N 1
ATOM 752 C CA . ALA A 1 106 ? 3.250 3.788 5.497 1.00 97.62 106 ALA A CA 1
ATOM 753 C C . ALA A 1 106 ? 1.845 4.294 5.843 1.00 97.62 106 ALA A C 1
ATOM 755 O O . ALA A 1 106 ? 1.529 4.495 7.017 1.00 97.62 106 ALA A O 1
ATOM 756 N N . GLY A 1 107 ? 0.971 4.423 4.840 1.00 97.44 107 GLY A N 1
ATOM 757 C CA . GLY A 1 107 ? -0.421 4.802 5.057 1.00 97.44 107 GLY A CA 1
ATOM 758 C C . GLY A 1 107 ? -1.158 3.783 5.926 1.00 97.44 107 GLY A C 1
ATOM 759 O O . GLY A 1 107 ? -1.763 4.141 6.935 1.00 97.44 107 GLY A O 1
ATOM 760 N N . SER A 1 108 ? -1.084 2.496 5.582 1.00 97.56 108 SER A N 1
ATOM 761 C CA . SER A 1 108 ? -1.784 1.441 6.335 1.00 97.56 108 SER A CA 1
ATOM 762 C C . SER A 1 108 ? -1.256 1.250 7.751 1.00 97.56 108 SER A C 1
ATOM 764 O O . SER A 1 108 ? -2.048 1.005 8.665 1.00 97.56 108 SER A O 1
ATOM 766 N N . TRP A 1 109 ? 0.045 1.445 7.956 1.00 98.00 109 TRP A N 1
ATOM 767 C CA . TRP A 1 109 ? 0.654 1.518 9.276 1.00 98.00 109 TRP A CA 1
ATOM 768 C C . TRP A 1 109 ? 0.077 2.680 10.088 1.00 98.00 109 TRP A C 1
ATOM 770 O O . TRP A 1 109 ? -0.407 2.458 11.198 1.00 98.00 109 TRP A O 1
ATOM 780 N N . LEU A 1 110 ? 0.036 3.888 9.515 1.00 97.69 110 LEU A N 1
ATOM 781 C CA . LEU A 1 110 ? -0.506 5.070 10.185 1.00 97.69 110 LEU A CA 1
ATOM 782 C C . LEU A 1 110 ? -1.988 4.886 10.545 1.00 97.69 110 LEU A C 1
ATOM 784 O O . LEU A 1 110 ? -2.383 5.119 11.685 1.00 97.69 110 LEU A O 1
ATOM 788 N N . GLY A 1 111 ? -2.808 4.403 9.609 1.00 96.88 111 GLY A N 1
ATOM 789 C CA . GLY A 1 111 ? -4.222 4.124 9.867 1.00 96.88 111 GLY A CA 1
ATOM 790 C C . GLY A 1 111 ? -4.430 3.070 10.961 1.00 96.88 111 GLY A C 1
ATOM 791 O O . GLY A 1 111 ? -5.306 3.216 11.816 1.00 96.88 111 GLY A O 1
ATOM 792 N N . ALA A 1 112 ? -3.600 2.024 10.986 1.00 96.25 112 ALA A N 1
ATOM 793 C CA . ALA A 1 112 ? -3.656 1.013 12.037 1.00 96.25 112 ALA A CA 1
ATOM 794 C C . ALA A 1 112 ? -3.215 1.565 13.404 1.00 96.25 112 ALA A C 1
ATOM 796 O O . ALA A 1 112 ? -3.836 1.224 14.413 1.00 96.25 112 ALA A O 1
ATOM 797 N N . ALA A 1 113 ? -2.199 2.433 13.441 1.00 96.00 113 ALA A N 1
ATOM 798 C CA . ALA A 1 113 ? -1.733 3.099 14.656 1.00 96.00 113 ALA A CA 1
ATOM 799 C C . ALA A 1 113 ? -2.805 4.034 15.238 1.00 96.00 113 ALA A C 1
ATOM 801 O O . ALA A 1 113 ? -3.122 3.929 16.422 1.00 96.00 113 ALA A O 1
ATOM 802 N N . ILE A 1 114 ? -3.440 4.865 14.399 1.00 96.44 114 ILE A N 1
ATOM 803 C CA . ILE A 1 114 ? -4.558 5.740 14.796 1.00 96.44 114 ILE A CA 1
ATOM 804 C C . ILE A 1 114 ? -5.674 4.923 15.449 1.00 96.44 114 ILE A C 1
ATOM 806 O O . ILE A 1 114 ? -6.179 5.277 16.516 1.00 96.44 114 ILE A O 1
ATOM 810 N N . ARG A 1 115 ? -6.047 3.792 14.837 1.00 94.50 115 ARG A N 1
ATOM 811 C CA . ARG A 1 115 ? -7.049 2.905 15.429 1.00 94.50 115 ARG A CA 1
ATOM 812 C C . ARG A 1 115 ? -6.581 2.318 16.759 1.00 94.50 115 ARG A C 1
ATOM 814 O O . ARG A 1 115 ? -7.395 2.226 17.672 1.00 94.50 115 ARG A O 1
ATOM 821 N N . GLY A 1 116 ? -5.324 1.888 16.857 1.00 91.56 116 GLY A N 1
ATOM 822 C CA . GLY A 1 116 ? -4.753 1.341 18.090 1.00 91.56 116 GLY A CA 1
ATOM 823 C C . GLY A 1 116 ? -4.921 2.307 19.260 1.00 91.56 116 GLY A C 1
ATOM 824 O O . GLY A 1 116 ? -5.553 1.956 20.253 1.00 91.56 116 GLY A O 1
ATOM 825 N N . VAL A 1 117 ? -4.495 3.558 19.071 1.00 93.81 117 VAL A N 1
ATOM 826 C CA . VAL A 1 117 ? -4.647 4.627 20.071 1.00 93.81 117 VAL A CA 1
ATOM 827 C C . VAL A 1 117 ? -6.118 4.833 20.448 1.00 93.81 117 VAL A C 1
ATOM 829 O O . VAL A 1 117 ? -6.459 4.870 21.628 1.00 93.81 117 VAL A O 1
ATOM 832 N N . ALA A 1 118 ? -7.022 4.892 19.464 1.00 92.25 118 ALA A N 1
ATOM 833 C CA . ALA A 1 118 ? -8.450 5.084 19.723 1.00 92.25 118 ALA A CA 1
ATOM 834 C C . ALA A 1 118 ? -9.095 3.926 20.513 1.00 92.25 118 ALA A C 1
ATOM 836 O O . ALA A 1 118 ? -10.039 4.148 21.276 1.00 92.25 118 ALA A O 1
ATOM 837 N N . LEU A 1 119 ? -8.624 2.689 20.324 1.00 90.19 119 LEU A N 1
ATOM 838 C CA . LEU A 1 119 ? -9.104 1.523 21.069 1.00 90.19 119 LEU A CA 1
ATOM 839 C C . LEU A 1 119 ? -8.568 1.509 22.505 1.00 90.19 119 LEU A C 1
ATOM 841 O O . LEU A 1 119 ? -9.333 1.212 23.427 1.00 90.19 119 LEU A O 1
ATOM 845 N N . ASP A 1 120 ? -7.307 1.886 22.705 1.00 91.12 120 ASP A N 1
ATOM 846 C CA . ASP A 1 120 ? -6.695 1.962 24.034 1.00 91.12 120 ASP A CA 1
ATOM 847 C C . ASP A 1 120 ? -7.355 3.041 24.902 1.00 91.12 120 ASP A C 1
ATOM 849 O O . ASP A 1 120 ? -7.723 2.766 26.048 1.00 91.12 120 ASP A O 1
ATOM 853 N N . SER A 1 121 ? -7.636 4.228 24.347 1.00 90.44 121 SER A N 1
ATOM 854 C CA . SER A 1 121 ? -8.364 5.284 25.068 1.00 90.44 121 SER A CA 1
ATOM 855 C C . SER A 1 121 ? -9.755 4.829 25.527 1.00 90.44 121 SER A C 1
ATOM 857 O O . SER A 1 121 ? -10.164 5.106 26.655 1.00 90.44 121 SER A O 1
ATOM 859 N N . ARG A 1 122 ? -10.482 4.073 24.689 1.00 88.25 122 ARG A N 1
ATOM 860 C CA . ARG A 1 122 ? -11.806 3.522 25.046 1.00 88.25 122 ARG A CA 1
ATOM 861 C C . ARG A 1 122 ? -11.720 2.484 26.160 1.00 88.25 122 ARG A C 1
ATOM 863 O O . ARG A 1 122 ? -12.605 2.427 27.017 1.00 88.25 122 ARG A O 1
ATOM 870 N N . ARG A 1 123 ? -10.671 1.659 26.147 1.00 86.75 123 ARG A N 1
ATOM 871 C CA . ARG A 1 123 ? -10.436 0.653 27.184 1.00 86.75 123 ARG A CA 1
ATOM 872 C C . ARG A 1 123 ? -10.125 1.317 28.524 1.00 86.75 123 ARG A C 1
ATOM 874 O O . ARG A 1 123 ? -10.724 0.926 29.519 1.00 86.75 123 ARG A O 1
ATOM 881 N N . SER A 1 124 ? -9.273 2.343 28.528 1.00 88.56 124 SER A N 1
ATOM 882 C CA . SER A 1 124 ? -8.920 3.107 29.732 1.00 88.56 124 SER A CA 1
ATOM 883 C C . SER A 1 124 ? -10.151 3.721 30.405 1.00 88.56 124 SER A C 1
ATOM 885 O O . SER A 1 124 ? -10.414 3.435 31.569 1.00 88.56 124 SER A O 1
ATOM 887 N N . GLY A 1 125 ? -10.976 4.464 29.657 1.00 84.25 125 GLY A N 1
ATOM 888 C CA . GLY A 1 125 ? -12.183 5.086 30.221 1.00 84.25 125 GLY A CA 1
ATOM 889 C C . GLY A 1 125 ? -13.255 4.083 30.668 1.00 84.25 125 GLY A C 1
ATOM 890 O O . GLY A 1 125 ? -14.066 4.382 31.541 1.00 84.25 125 GLY A O 1
ATOM 891 N N . SER A 1 126 ? -13.269 2.871 30.103 1.00 85.81 126 SER A N 1
ATOM 892 C CA . SER A 1 126 ? -14.165 1.807 30.579 1.00 85.81 126 SER A CA 1
ATOM 893 C C . SER A 1 126 ? -13.712 1.253 31.933 1.00 85.81 126 SER A C 1
ATOM 895 O O . SER A 1 126 ? -14.551 0.995 32.791 1.00 85.81 126 SER A O 1
ATOM 897 N N . VAL A 1 127 ? -12.399 1.083 32.135 1.00 83.81 127 VAL A N 1
ATOM 898 C CA . VAL A 1 127 ? -11.825 0.600 33.403 1.00 83.81 127 VAL A CA 1
ATOM 899 C C . VAL A 1 127 ? -12.043 1.609 34.530 1.00 83.81 127 VAL A C 1
ATOM 901 O O . VAL A 1 127 ? -12.409 1.199 35.627 1.00 83.81 127 VAL A O 1
ATOM 904 N N . GLU A 1 128 ? -11.890 2.904 34.251 1.00 86.38 128 GLU A N 1
ATOM 905 C CA . GLU A 1 128 ? -12.167 3.988 35.203 1.00 86.38 128 GLU A CA 1
ATOM 906 C C . GLU A 1 128 ? -13.623 3.950 35.697 1.00 86.38 128 GLU A C 1
ATOM 908 O O . GLU A 1 128 ? -13.861 3.820 36.895 1.00 86.38 128 GLU A O 1
ATOM 913 N N . LYS A 1 129 ? -14.600 3.883 34.779 1.00 81.75 129 LYS A N 1
ATOM 914 C CA . LYS A 1 129 ? -16.029 3.760 35.133 1.00 81.75 129 LYS A CA 1
ATOM 915 C C . LYS A 1 129 ? -16.353 2.525 35.978 1.00 81.75 129 LYS A C 1
ATOM 917 O O . LYS A 1 129 ? -17.198 2.582 36.866 1.00 81.75 129 LYS A O 1
ATOM 922 N N . LEU A 1 130 ? -15.710 1.395 35.683 1.00 83.38 130 LEU A N 1
ATOM 923 C CA . LEU A 1 130 ? -15.861 0.154 36.452 1.00 83.38 130 LEU A CA 1
ATOM 924 C C . LEU A 1 130 ? -15.250 0.266 37.860 1.00 83.38 130 LEU A C 1
ATOM 926 O O . LEU A 1 130 ? -15.760 -0.354 38.795 1.00 83.38 130 LEU A O 1
ATOM 930 N N . GLY A 1 131 ? -14.166 1.031 38.010 1.00 79.62 131 GLY A N 1
ATOM 931 C CA . GLY A 1 131 ? -13.551 1.353 39.296 1.00 79.62 131 GLY A CA 1
ATOM 932 C C . GLY A 1 131 ? -14.472 2.206 40.164 1.00 79.62 131 GLY A C 1
ATOM 933 O O . GLY A 1 131 ? -14.765 1.811 41.292 1.00 79.62 131 GLY A O 1
ATOM 934 N N . ASP A 1 132 ? -15.001 3.293 39.604 1.00 81.62 132 ASP A N 1
ATOM 935 C CA . ASP A 1 132 ? -15.913 4.206 40.302 1.00 81.62 132 ASP A CA 1
ATOM 936 C C . ASP A 1 132 ? -17.186 3.496 40.770 1.00 81.62 132 ASP A C 1
ATOM 938 O O . ASP A 1 132 ? -17.540 3.579 41.946 1.00 81.62 132 ASP A O 1
ATOM 942 N N . GLN A 1 133 ? -17.811 2.677 39.911 1.00 77.19 133 GLN A N 1
ATOM 943 C CA . GLN A 1 133 ? -18.971 1.872 40.317 1.00 77.19 133 GLN A CA 1
ATOM 944 C C . GLN A 1 133 ? -18.657 0.901 41.464 1.00 77.19 133 GLN A C 1
ATOM 946 O O . GLN A 1 133 ? -19.511 0.637 42.308 1.00 77.19 133 GLN A O 1
ATOM 951 N N . ARG A 1 134 ? -17.444 0.335 41.522 1.00 73.50 134 ARG A N 1
ATOM 952 C CA . ARG A 1 134 ? -17.052 -0.555 42.628 1.00 73.50 134 ARG A CA 1
ATOM 953 C C . ARG A 1 134 ? -16.881 0.189 43.949 1.00 73.50 134 ARG A C 1
ATOM 955 O O . ARG A 1 134 ? -17.103 -0.427 44.992 1.00 73.50 134 ARG A O 1
ATOM 962 N N . LEU A 1 135 ? -16.445 1.445 43.911 1.00 69.38 135 L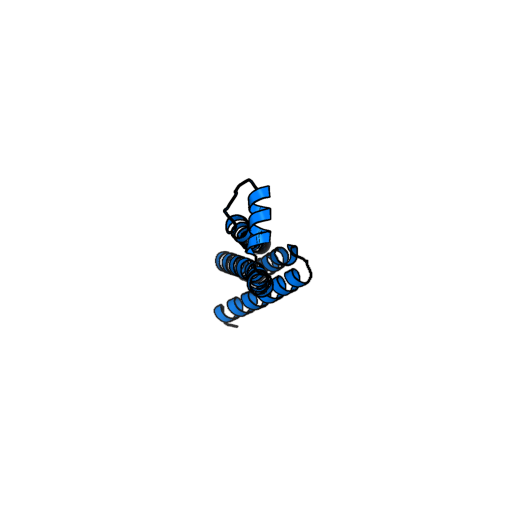EU A N 1
ATOM 963 C CA . LEU A 1 135 ? -16.294 2.287 45.098 1.00 69.38 135 LEU A CA 1
ATOM 964 C C . LEU A 1 135 ? -17.665 2.754 45.598 1.00 69.38 135 LEU A C 1
ATOM 966 O O . LEU A 1 135 ? -17.983 2.555 46.767 1.00 69.38 135 LEU A O 1
ATOM 970 N N . GLU A 1 136 ? -18.532 3.198 44.689 1.00 67.81 136 GLU A N 1
ATOM 971 C CA . GLU A 1 136 ? -19.902 3.626 44.999 1.00 67.81 136 GLU A CA 1
ATOM 972 C C . GLU A 1 136 ? -20.774 2.497 45.582 1.00 67.81 136 GLU A C 1
ATOM 974 O O . GLU A 1 136 ? -21.666 2.756 46.379 1.00 67.81 136 GLU A O 1
ATOM 979 N N . VAL A 1 137 ? -20.497 1.228 45.250 1.00 66.81 137 VAL A N 1
ATOM 980 C CA . VAL A 1 137 ? -21.153 0.048 45.857 1.00 66.81 137 VAL A CA 1
ATOM 981 C C . VAL A 1 137 ? -20.557 -0.334 47.221 1.00 66.81 137 VAL A C 1
ATOM 983 O O . VAL A 1 137 ? -21.204 -1.035 48.000 1.00 66.81 137 VAL A O 1
ATOM 986 N N . LYS A 1 138 ? -19.335 0.103 47.540 1.00 60.03 138 LYS A N 1
ATOM 987 C CA . LYS A 1 138 ? -18.676 -0.168 48.830 1.00 60.03 138 LYS A CA 1
ATOM 988 C C . LYS A 1 138 ? -19.050 0.846 49.914 1.00 60.03 138 LYS A C 1
ATOM 990 O O . LYS A 1 138 ? -19.181 0.458 51.074 1.00 60.03 138 LYS A O 1
ATOM 995 N N . ASP A 1 139 ? -19.298 2.092 49.530 1.00 61.50 139 ASP A N 1
ATOM 996 C CA . ASP A 1 139 ? -19.668 3.179 50.441 1.00 61.50 139 ASP A CA 1
ATOM 997 C C . ASP A 1 139 ? -21.130 3.226 50.965 1.00 61.50 139 ASP A C 1
ATOM 999 O O . ASP A 1 139 ? -21.340 3.869 51.998 1.00 61.50 139 ASP A O 1
ATOM 1003 N N . PRO A 1 140 ? -22.151 2.523 50.419 1.00 57.56 140 PRO A N 1
ATOM 1004 C CA . PRO A 1 140 ? -23.518 2.615 50.927 1.00 57.56 140 PRO A CA 1
ATOM 1005 C C . PRO A 1 140 ? -23.721 1.813 52.223 1.00 57.56 140 PRO A C 1
ATOM 1007 O O . PRO A 1 140 ? -24.765 1.923 52.858 1.00 57.56 140 PRO A O 1
ATOM 1010 N N . VAL A 1 141 ? -22.735 1.009 52.644 1.00 57.03 141 VAL A N 1
ATOM 1011 C CA . VAL A 1 141 ? -22.816 0.181 53.862 1.00 57.03 141 VAL A CA 1
ATOM 1012 C C . VAL A 1 141 ? -22.169 0.866 55.076 1.00 57.03 141 VAL A C 1
ATOM 1014 O O . VAL A 1 141 ? -22.467 0.506 56.213 1.00 57.03 141 VAL A O 1
ATOM 1017 N N . LEU A 1 142 ? -21.319 1.879 54.873 1.00 56.28 142 LEU A N 1
ATOM 1018 C CA . LEU A 1 142 ? -20.585 2.537 55.966 1.00 56.28 142 LEU A CA 1
ATOM 1019 C C . LEU A 1 142 ? -21.254 3.813 56.503 1.00 56.28 142 LEU A C 1
ATOM 1021 O O . LEU A 1 142 ? -20.802 4.340 57.514 1.00 56.28 142 LEU A O 1
ATOM 1025 N N . THR A 1 143 ? -22.346 4.282 55.892 1.00 54.78 143 THR A N 1
ATOM 1026 C CA . THR A 1 143 ? -23.079 5.499 56.305 1.00 54.78 143 THR A CA 1
ATOM 1027 C C . THR A 1 143 ? -24.349 5.241 57.133 1.00 54.78 143 THR A C 1
ATOM 1029 O O . THR A 1 143 ? -25.055 6.189 57.461 1.00 54.78 143 THR A O 1
ATOM 1032 N N . GLN A 1 144 ? -24.642 3.993 57.524 1.00 55.09 144 GLN A N 1
ATOM 1033 C CA . GLN A 1 144 ? -25.771 3.652 58.415 1.00 55.09 144 GLN A CA 1
ATOM 1034 C C . GLN A 1 144 ? -25.355 3.275 59.853 1.00 55.09 144 GLN A C 1
ATOM 1036 O O . GLN A 1 144 ? -25.929 2.361 60.447 1.00 55.09 144 GLN A O 1
ATOM 1041 N N . ARG A 1 145 ? -24.369 3.957 60.442 1.00 48.97 145 ARG A N 1
ATOM 1042 C CA . ARG A 1 145 ? -24.116 3.869 61.890 1.00 48.97 145 ARG A CA 1
ATOM 1043 C C . ARG A 1 145 ? -24.130 5.233 62.546 1.00 48.97 145 ARG A C 1
ATOM 1045 O O . ARG A 1 145 ? -23.514 6.150 61.967 1.00 48.97 145 ARG A O 1
#

Secondary structure (DSSP, 8-state):
--HHHHHHHHHHHHHHHHHHHHHTT-TTHHHHHHHHHHHH-SSHHHHHHHHHHHHHHHHHHHHHHHHHHH-SHHHHHHHHHHTT-TT-THHHHHHHHHHHHHHHHHHHHHHHHHHHHHHHHHHHHHHHHHHHHHHHTTGGGSS--